Protein AF-A0A7C6SPS3-F1 (afdb_monomer)

Secondary structure (DSSP, 8-state):
-HHHHHHHHHHHHHHHHHHHHHHHHHHHHHHHHHHHHHHHHHT-HHHHHHHHHHSPPPGGG----HHHHHHHHHHHHHHHHHHH---HHHHHHHHHHHHHHHHHHHHHHHHHHHHHHHHTT--HHHHHHHHHHHHHH-HHHHHHHHHHHHHH-TT-HHHHHHHHHTS---S--

Structure (mmCIF, N/CA/C/O backbone):
data_AF-A0A7C6SPS3-F1
#
_entry.id   AF-A0A7C6SPS3-F1
#
loop_
_atom_site.group_PDB
_atom_site.id
_atom_site.type_symbol
_atom_site.label_atom_id
_atom_site.label_alt_id
_atom_site.label_comp_id
_atom_site.label_asym_id
_atom_site.label_entity_id
_atom_site.label_seq_id
_atom_site.pdbx_PDB_ins_code
_atom_site.Cartn_x
_atom_site.Cartn_y
_atom_site.Cartn_z
_atom_site.occupancy
_atom_site.B_iso_or_equiv
_atom_site.auth_seq_id
_atom_site.auth_comp_id
_atom_site.auth_asym_id
_atom_site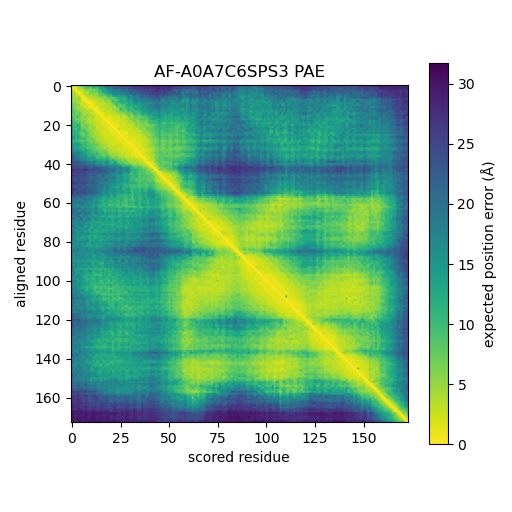.auth_atom_id
_atom_site.pdbx_PDB_model_num
ATOM 1 N N . ASP A 1 1 ? 8.403 6.782 -32.336 1.00 51.84 1 ASP A N 1
ATOM 2 C CA . ASP A 1 1 ? 7.210 5.909 -32.223 1.00 51.84 1 ASP A CA 1
ATOM 3 C C . ASP A 1 1 ? 7.193 4.849 -31.125 1.00 51.84 1 ASP A C 1
ATOM 5 O O . ASP A 1 1 ? 6.103 4.513 -30.674 1.00 51.84 1 ASP A O 1
ATOM 9 N N . LEU A 1 2 ? 8.327 4.343 -30.614 1.00 55.81 2 LEU A N 1
ATOM 10 C CA . LEU A 1 2 ? 8.297 3.377 -29.495 1.00 55.81 2 LEU A CA 1
ATOM 11 C C . LEU A 1 2 ? 7.783 3.967 -28.166 1.00 55.81 2 LEU A C 1
ATOM 13 O O . LEU A 1 2 ? 7.137 3.268 -27.390 1.00 55.81 2 LEU A O 1
ATOM 17 N N . TRP A 1 3 ? 8.054 5.249 -27.910 1.00 53.62 3 TRP A N 1
ATOM 18 C CA . TRP A 1 3 ? 7.732 5.900 -26.635 1.00 53.62 3 TRP A CA 1
ATOM 19 C C . TRP A 1 3 ? 6.219 6.038 -26.412 1.00 53.62 3 TRP A C 1
ATOM 21 O O . TRP A 1 3 ? 5.712 5.636 -25.371 1.00 53.62 3 TRP A O 1
ATOM 31 N N . LEU A 1 4 ? 5.471 6.490 -27.423 1.00 58.44 4 LEU A N 1
ATOM 32 C CA . LEU A 1 4 ? 4.004 6.575 -27.374 1.00 58.44 4 LEU A CA 1
ATOM 33 C C . LEU A 1 4 ? 3.343 5.196 -27.213 1.00 58.44 4 LEU A C 1
ATOM 35 O O . LEU A 1 4 ? 2.388 5.062 -26.449 1.00 58.44 4 LEU A O 1
ATOM 39 N N . ARG A 1 5 ? 3.888 4.156 -27.860 1.00 58.19 5 ARG A N 1
ATOM 40 C CA . ARG A 1 5 ? 3.370 2.780 -27.766 1.00 58.19 5 ARG A CA 1
ATOM 41 C C . ARG A 1 5 ? 3.578 2.131 -26.397 1.00 58.19 5 ARG A C 1
ATOM 43 O O . ARG A 1 5 ? 2.790 1.268 -26.039 1.00 58.19 5 ARG A O 1
ATOM 50 N N . GLY A 1 6 ? 4.602 2.520 -25.638 1.00 58.00 6 GLY A N 1
ATOM 51 C CA . GLY A 1 6 ? 4.838 1.996 -24.286 1.00 58.00 6 GLY A CA 1
ATOM 52 C C . GLY A 1 6 ? 4.205 2.845 -23.183 1.00 58.00 6 GLY A C 1
ATOM 53 O O . GLY A 1 6 ? 3.662 2.314 -22.215 1.00 58.00 6 GLY A O 1
ATOM 54 N N . VAL A 1 7 ? 4.230 4.169 -23.337 1.00 64.25 7 VAL A N 1
ATOM 55 C CA . VAL A 1 7 ? 3.795 5.111 -22.298 1.00 64.25 7 VAL A CA 1
ATOM 56 C C . VAL A 1 7 ? 2.280 5.168 -22.175 1.00 64.25 7 VAL A C 1
ATOM 58 O O . VAL A 1 7 ? 1.773 5.132 -21.057 1.00 64.25 7 VAL A O 1
ATOM 61 N N . VAL A 1 8 ? 1.548 5.174 -23.293 1.00 66.81 8 VAL A N 1
ATOM 62 C CA . VAL A 1 8 ? 0.080 5.251 -23.265 1.00 66.81 8 VAL A CA 1
ATOM 63 C C . VAL A 1 8 ? -0.541 4.018 -22.586 1.00 66.81 8 VAL A C 1
ATOM 65 O O . VAL A 1 8 ? -1.305 4.208 -21.639 1.00 66.81 8 VAL A O 1
ATOM 68 N N . PRO A 1 9 ? -0.178 2.764 -22.930 1.00 66.88 9 PRO A N 1
ATOM 69 C CA . PRO A 1 9 ? -0.714 1.594 -22.229 1.00 66.88 9 PRO A CA 1
ATOM 70 C C . PRO A 1 9 ? -0.304 1.534 -20.756 1.00 66.88 9 PRO A C 1
ATOM 72 O O . PRO A 1 9 ? -1.094 1.114 -19.914 1.00 66.88 9 PRO A O 1
ATOM 75 N N . THR A 1 10 ? 0.912 1.980 -20.422 1.00 61.03 10 THR A N 1
ATOM 76 C CA . THR A 1 10 ? 1.398 1.987 -19.033 1.00 61.03 10 THR A CA 1
ATOM 77 C C . THR A 1 10 ? 0.645 3.010 -18.182 1.00 61.03 10 THR A C 1
ATOM 79 O O . THR A 1 10 ? 0.264 2.702 -17.053 1.00 61.03 10 THR A O 1
ATOM 82 N N . LEU A 1 11 ? 0.370 4.198 -18.728 1.00 62.06 11 LEU A N 1
ATOM 83 C CA . LEU A 1 11 ? -0.437 5.232 -18.076 1.00 62.06 11 LEU A CA 1
ATOM 84 C C . LEU A 1 11 ? -1.890 4.793 -17.911 1.00 62.06 11 LEU A C 1
ATOM 86 O O . LEU A 1 11 ? -2.433 4.920 -16.817 1.00 62.06 11 LEU A O 1
ATOM 90 N N . ILE A 1 12 ? -2.501 4.230 -18.959 1.00 68.00 12 ILE A N 1
ATOM 91 C CA . ILE A 1 12 ? -3.875 3.714 -18.901 1.00 68.00 12 ILE A CA 1
ATOM 92 C C . ILE A 1 12 ? -3.974 2.591 -17.868 1.00 68.00 12 ILE A C 1
ATOM 94 O O . ILE A 1 12 ? -4.898 2.593 -17.058 1.00 68.00 12 ILE A O 1
ATOM 98 N N . SER A 1 13 ? -3.012 1.667 -17.841 1.00 67.75 13 SER A N 1
ATOM 99 C CA . SER A 1 13 ? -2.959 0.588 -16.850 1.00 67.75 13 SER A CA 1
ATOM 100 C C . SER A 1 13 ? -2.814 1.136 -15.426 1.00 67.75 13 SER A C 1
ATOM 102 O O . SER A 1 13 ? -3.603 0.791 -14.549 1.00 67.75 13 SER A O 1
ATOM 104 N N . SER A 1 14 ? -1.885 2.071 -15.202 1.00 60.53 14 SER A N 1
ATOM 105 C CA . SER A 1 14 ? -1.686 2.712 -13.896 1.00 60.53 14 SER A CA 1
ATOM 106 C C . SER A 1 14 ? -2.933 3.472 -13.423 1.00 60.53 14 SER A C 1
ATOM 108 O O . SER A 1 14 ? -3.370 3.301 -12.283 1.00 60.53 14 SER A O 1
ATOM 110 N N . MET A 1 15 ? -3.568 4.251 -14.306 1.00 65.56 15 MET A N 1
ATOM 111 C CA . MET A 1 15 ? -4.823 4.937 -13.994 1.00 65.56 15 MET A CA 1
ATOM 112 C C . MET A 1 15 ? -5.959 3.957 -13.718 1.00 65.56 15 MET A C 1
ATOM 114 O O . MET A 1 15 ? -6.692 4.162 -12.757 1.00 65.56 15 MET A O 1
ATOM 118 N N . SER A 1 16 ? -6.081 2.882 -14.499 1.00 61.47 16 SER A N 1
ATOM 119 C CA . SER A 1 16 ? -7.128 1.868 -14.320 1.00 61.47 16 SER A CA 1
ATOM 120 C C . SER A 1 16 ? -6.997 1.159 -12.976 1.00 61.47 16 SER A C 1
ATOM 122 O O . SER A 1 16 ? -7.996 0.967 -12.291 1.00 61.47 16 SER A O 1
ATOM 124 N N . ILE A 1 17 ? -5.770 0.828 -12.560 1.00 67.31 17 ILE A N 1
ATOM 125 C CA . ILE A 1 17 ? -5.498 0.231 -11.246 1.00 67.31 17 ILE A CA 1
ATOM 126 C C . ILE A 1 17 ? -5.901 1.205 -10.133 1.00 67.31 17 ILE A C 1
ATOM 128 O O . ILE A 1 17 ? -6.633 0.826 -9.222 1.00 67.31 17 ILE A O 1
ATOM 132 N N . ASN A 1 18 ? -5.500 2.475 -10.231 1.00 65.38 18 ASN A N 1
ATOM 133 C CA . ASN A 1 18 ? -5.843 3.489 -9.232 1.00 65.38 18 ASN A CA 1
ATOM 134 C C . ASN A 1 18 ? -7.356 3.751 -9.156 1.00 65.38 18 ASN A C 1
ATOM 136 O O . ASN A 1 18 ? -7.907 3.845 -8.060 1.00 65.38 18 ASN A O 1
ATOM 140 N N . LEU A 1 19 ? -8.039 3.817 -10.301 1.00 69.94 19 LEU A N 1
ATOM 141 C CA . LEU A 1 19 ? -9.493 3.965 -10.395 1.00 69.94 19 LEU A CA 1
ATOM 142 C C . LEU A 1 19 ? -10.230 2.749 -9.839 1.00 69.94 19 LEU A C 1
ATOM 144 O O . LEU A 1 19 ? -11.225 2.919 -9.144 1.00 69.94 19 LEU A O 1
ATOM 148 N N . ASN A 1 20 ? -9.747 1.534 -10.099 1.00 68.06 20 ASN A N 1
ATOM 149 C CA . ASN A 1 20 ? -10.363 0.315 -9.586 1.00 68.06 20 ASN A CA 1
ATOM 150 C C . ASN A 1 20 ? -10.215 0.220 -8.061 1.00 68.06 20 ASN A C 1
ATOM 152 O O . ASN A 1 20 ? -11.184 -0.045 -7.350 1.00 68.06 20 ASN A O 1
ATOM 156 N N . VAL A 1 21 ? -9.028 0.542 -7.542 1.00 67.44 21 VAL A N 1
ATOM 157 C CA . VAL A 1 21 ? -8.763 0.611 -6.100 1.00 67.44 21 VAL A CA 1
ATOM 158 C C . VAL A 1 21 ? -9.622 1.691 -5.435 1.00 67.44 21 VAL A C 1
ATOM 160 O O . VAL A 1 21 ? -10.266 1.420 -4.422 1.00 67.44 21 VAL A O 1
ATOM 163 N N . ALA A 1 22 ? -9.690 2.894 -6.015 1.00 67.75 22 ALA A N 1
ATOM 164 C CA . ALA A 1 22 ? -10.522 3.980 -5.501 1.00 67.75 22 ALA A CA 1
ATOM 165 C C . ALA A 1 22 ? -12.018 3.635 -5.566 1.00 67.75 22 ALA A C 1
ATOM 167 O O . ALA A 1 22 ? -12.734 3.819 -4.585 1.00 67.75 22 ALA A O 1
ATOM 168 N N . GLY A 1 23 ? -12.482 3.078 -6.686 1.00 67.00 23 GLY A N 1
ATOM 169 C CA . GLY A 1 23 ? -13.862 2.642 -6.888 1.00 67.00 23 GLY A CA 1
ATOM 170 C C . GLY A 1 23 ? -14.270 1.557 -5.897 1.00 67.00 23 GLY A C 1
ATOM 171 O O . GLY A 1 23 ? -15.314 1.670 -5.259 1.00 67.00 23 GLY A O 1
ATOM 172 N N . THR A 1 24 ? -13.409 0.562 -5.677 1.00 71.44 24 THR A N 1
ATOM 173 C CA . THR A 1 24 ? -13.631 -0.493 -4.680 1.00 71.44 24 THR A CA 1
ATOM 174 C C . THR A 1 24 ? -13.664 0.086 -3.266 1.00 71.44 24 THR A C 1
ATOM 176 O O . THR A 1 24 ? -14.550 -0.247 -2.481 1.00 71.44 24 THR A O 1
ATOM 179 N N . ALA A 1 25 ? -12.755 1.007 -2.933 1.00 68.94 25 ALA A N 1
ATOM 180 C CA . ALA A 1 25 ? -12.743 1.667 -1.628 1.00 68.94 25 ALA A CA 1
ATOM 181 C C . ALA A 1 25 ? -14.019 2.492 -1.378 1.00 68.94 25 ALA A C 1
ATOM 183 O O . ALA A 1 25 ? -14.583 2.446 -0.283 1.00 68.94 25 ALA A O 1
ATOM 184 N N . VAL A 1 26 ? -14.503 3.212 -2.395 1.00 69.12 26 VAL A N 1
ATOM 185 C CA . VAL A 1 26 ? -15.758 3.976 -2.341 1.00 69.12 26 VAL A CA 1
ATOM 186 C C . VAL A 1 26 ? -16.958 3.038 -2.208 1.00 69.12 26 VAL A C 1
ATOM 188 O O . VAL A 1 26 ? -17.805 3.260 -1.340 1.00 69.12 26 VAL A O 1
ATOM 191 N N . ALA A 1 27 ? -17.013 1.964 -2.999 1.00 66.94 27 ALA A N 1
ATOM 192 C CA . ALA A 1 27 ? -18.071 0.961 -2.923 1.00 66.94 27 ALA A CA 1
ATOM 193 C C . ALA A 1 27 ? -18.149 0.337 -1.522 1.00 66.94 27 ALA A C 1
ATOM 195 O O . ALA A 1 27 ? -19.222 0.302 -0.924 1.00 66.94 27 ALA A O 1
ATOM 196 N N . LEU A 1 28 ? -17.007 -0.052 -0.946 1.00 68.38 28 LEU A N 1
ATOM 197 C CA . LEU A 1 28 ? -16.929 -0.582 0.417 1.00 68.38 28 LEU A CA 1
ATOM 198 C C . LEU A 1 28 ? -17.350 0.448 1.475 1.00 68.38 28 LEU A C 1
ATOM 200 O O . LEU A 1 28 ? -18.036 0.103 2.438 1.00 68.38 28 LEU A O 1
ATOM 204 N N . TYR A 1 29 ? -16.983 1.722 1.302 1.00 68.62 29 TYR A N 1
ATOM 205 C CA . TYR A 1 29 ? -17.388 2.792 2.216 1.00 68.62 29 TYR A CA 1
ATOM 206 C C . TYR A 1 29 ? -18.910 2.994 2.230 1.00 68.62 29 TYR A C 1
ATOM 208 O O . TYR A 1 29 ? -19.522 3.051 3.303 1.00 68.62 29 TYR A O 1
ATOM 216 N N . TYR A 1 30 ? -19.537 3.073 1.053 1.00 71.81 30 TYR A N 1
ATOM 217 C CA . TYR A 1 30 ? -20.987 3.235 0.948 1.00 71.81 30 TYR A CA 1
ATOM 218 C C . TYR A 1 30 ? -21.747 1.974 1.363 1.00 71.81 30 TYR A C 1
ATOM 220 O O . TYR A 1 30 ? -22.751 2.101 2.065 1.00 71.81 30 TYR A O 1
ATOM 228 N N . ALA A 1 31 ? -21.243 0.781 1.031 1.00 65.06 31 ALA A N 1
ATOM 229 C CA . ALA A 1 31 ? -21.804 -0.489 1.488 1.00 65.06 31 ALA A CA 1
ATOM 230 C C . ALA A 1 31 ? -21.842 -0.557 3.021 1.00 65.06 31 ALA A C 1
ATOM 232 O O . ALA A 1 31 ? -22.885 -0.845 3.603 1.00 65.06 31 ALA A O 1
ATOM 233 N N . ARG A 1 32 ? -20.748 -0.169 3.692 1.00 68.00 32 ARG A N 1
ATOM 234 C CA . ARG A 1 32 ? -20.685 -0.111 5.159 1.00 68.00 32 ARG A CA 1
ATOM 235 C C . ARG A 1 32 ? -21.689 0.877 5.746 1.00 68.00 32 ARG A C 1
ATOM 237 O O . ARG A 1 32 ? -22.370 0.564 6.719 1.00 68.00 32 ARG A O 1
ATOM 244 N N . ARG A 1 33 ? -21.797 2.072 5.161 1.00 71.94 33 ARG A N 1
ATOM 245 C CA . ARG A 1 33 ? -22.735 3.100 5.635 1.00 71.94 33 ARG A CA 1
ATOM 246 C C . ARG A 1 33 ? -24.190 2.679 5.439 1.00 71.94 33 ARG A C 1
ATOM 248 O O . ARG A 1 33 ? -25.033 3.016 6.267 1.00 71.94 33 ARG A O 1
ATOM 255 N N . HIS A 1 34 ? -24.483 1.965 4.356 1.00 71.81 34 HIS A N 1
ATOM 256 C CA . HIS A 1 34 ? -25.806 1.412 4.098 1.00 71.81 34 HIS A CA 1
ATOM 257 C C . HIS A 1 34 ? -26.137 0.285 5.084 1.00 71.81 34 HIS A C 1
ATOM 259 O O . HIS A 1 34 ? -27.161 0.368 5.754 1.00 71.81 34 HIS A O 1
ATOM 265 N N . ALA A 1 35 ? -25.235 -0.686 5.262 1.00 66.50 35 ALA A N 1
ATOM 266 C CA . ALA A 1 35 ? -25.409 -1.796 6.201 1.00 66.50 35 ALA A CA 1
ATOM 267 C C . ALA A 1 35 ? -25.641 -1.310 7.642 1.00 66.50 35 ALA A C 1
ATOM 269 O O . ALA A 1 35 ? -26.575 -1.757 8.301 1.00 66.50 35 ALA A O 1
ATOM 270 N N . GLN A 1 36 ? -24.869 -0.316 8.100 1.00 68.81 36 GLN A N 1
ATOM 271 C CA . GLN A 1 36 ? -25.071 0.297 9.418 1.00 68.81 36 GLN A CA 1
ATOM 272 C C . GLN A 1 36 ? -26.456 0.939 9.545 1.00 68.81 36 GLN A C 1
ATOM 274 O O . GLN A 1 36 ? -27.134 0.737 10.542 1.00 68.81 36 GLN A O 1
ATOM 279 N N . ARG A 1 37 ? -26.915 1.681 8.528 1.00 69.94 37 ARG A N 1
ATOM 280 C CA . ARG A 1 37 ? -28.254 2.294 8.545 1.00 69.94 37 ARG A CA 1
ATOM 281 C C . ARG A 1 37 ? -29.379 1.260 8.595 1.00 69.94 37 ARG A C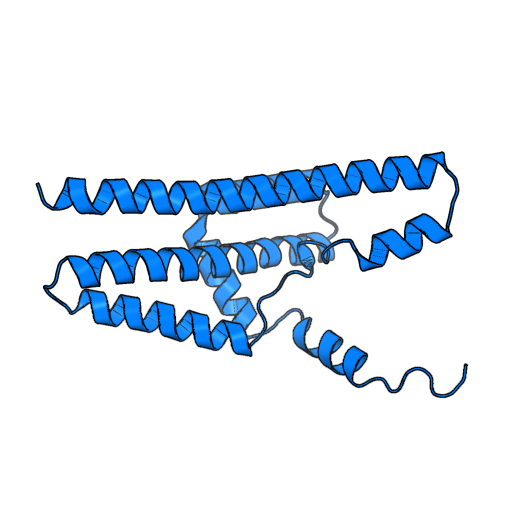 1
ATOM 283 O O . ARG A 1 37 ? -30.385 1.528 9.240 1.00 69.94 37 ARG A O 1
ATOM 290 N N . VAL A 1 38 ? -29.224 0.123 7.916 1.00 68.50 38 VAL A N 1
ATOM 291 C CA . VAL A 1 38 ? -30.219 -0.961 7.918 1.00 68.50 38 VAL A CA 1
ATOM 292 C C . VAL A 1 38 ? -30.260 -1.657 9.281 1.00 68.50 38 VAL A C 1
ATOM 294 O O . VAL A 1 38 ? -31.343 -1.800 9.838 1.00 68.50 38 VAL A O 1
ATOM 297 N N . SER A 1 39 ? -29.102 -1.991 9.860 1.00 64.75 39 SER A N 1
ATOM 298 C CA . SER A 1 39 ? -29.004 -2.581 11.207 1.00 64.75 39 SER A CA 1
ATOM 299 C C . SER A 1 39 ? -29.599 -1.655 12.285 1.00 64.75 39 SER A C 1
ATOM 301 O O . SER A 1 39 ? -30.461 -2.089 13.045 1.00 64.75 39 SER A O 1
ATOM 303 N N . PHE A 1 40 ? -29.275 -0.353 12.269 1.00 64.88 40 PHE A N 1
ATOM 304 C CA . PHE A 1 40 ? -29.877 0.628 13.188 1.00 64.88 40 PHE A CA 1
ATOM 305 C C . PHE A 1 40 ? -31.394 0.783 13.018 1.00 64.88 40 PHE A C 1
ATOM 307 O O . PHE A 1 40 ? -32.088 1.071 13.987 1.00 64.88 40 PHE A O 1
ATOM 314 N N . LYS A 1 41 ? -31.921 0.640 11.795 1.00 70.88 41 LYS A N 1
ATO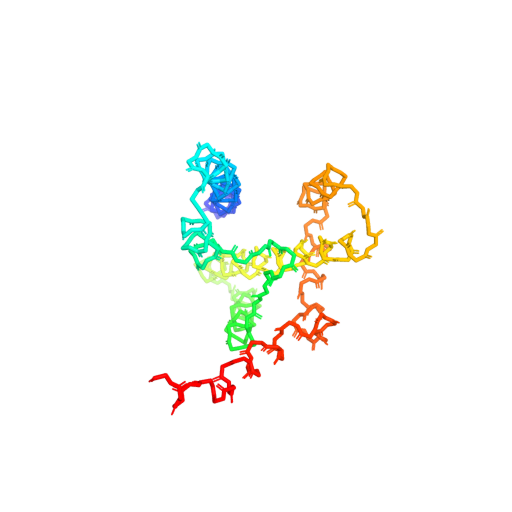M 315 C CA . LYS A 1 41 ? -33.361 0.771 11.532 1.00 70.88 41 LYS A CA 1
ATOM 316 C C . LYS A 1 41 ? -34.144 -0.458 11.998 1.00 70.88 41 LYS A C 1
ATOM 318 O O . LYS A 1 41 ? -35.277 -0.303 12.442 1.00 70.88 41 LYS A O 1
ATOM 323 N N . ASN A 1 42 ? -33.551 -1.643 11.884 1.00 67.12 42 ASN A N 1
ATOM 324 C CA . ASN A 1 42 ? -34.202 -2.896 12.251 1.00 67.12 42 ASN A CA 1
ATOM 325 C C . ASN A 1 42 ? -34.020 -3.268 13.731 1.00 67.12 42 ASN A C 1
ATOM 327 O O . ASN A 1 42 ? -34.729 -4.146 14.199 1.00 67.12 42 ASN A O 1
ATOM 331 N N . ASN A 1 43 ? -33.129 -2.594 14.474 1.00 64.50 43 ASN A N 1
ATOM 332 C CA . ASN A 1 43 ? -32.832 -2.893 15.886 1.00 64.50 43 ASN A CA 1
ATOM 333 C C . ASN A 1 43 ? -32.439 -4.372 16.122 1.00 64.50 43 ASN A C 1
ATOM 335 O O . ASN A 1 43 ? -32.633 -4.919 17.203 1.00 64.50 43 ASN A O 1
ATOM 339 N N . ASP A 1 44 ? -31.895 -5.010 15.082 1.00 64.69 44 ASP A N 1
ATOM 340 C CA . ASP A 1 44 ? -31.548 -6.427 15.058 1.00 64.69 44 ASP A CA 1
ATOM 341 C C . ASP A 1 44 ? -30.054 -6.597 15.358 1.00 64.69 44 ASP A C 1
ATOM 343 O O . ASP A 1 44 ? -29.196 -6.474 14.474 1.00 64.69 44 ASP A O 1
ATOM 347 N N . ASP A 1 45 ? -29.729 -6.934 16.606 1.00 63.47 45 ASP A N 1
ATOM 348 C CA . ASP A 1 45 ? -28.352 -7.214 17.035 1.00 63.47 45 ASP A CA 1
ATOM 349 C C . ASP A 1 45 ? -27.727 -8.393 16.260 1.00 63.47 45 ASP A C 1
ATOM 351 O O . ASP A 1 45 ? -26.528 -8.394 15.971 1.00 63.47 45 ASP A O 1
ATOM 355 N N . GLN A 1 46 ? -28.544 -9.354 15.807 1.00 59.50 46 GLN A N 1
ATOM 356 C CA . GLN A 1 46 ? -28.097 -10.483 14.977 1.00 59.50 46 GLN A CA 1
ATOM 357 C C . GLN A 1 46 ? -27.580 -10.065 13.595 1.00 59.50 46 GLN A C 1
ATOM 359 O O . GLN A 1 46 ? -26.569 -10.595 13.130 1.00 59.50 46 GLN A O 1
ATOM 364 N N . LEU A 1 47 ? -28.236 -9.105 12.932 1.00 60.69 47 LEU A N 1
ATOM 365 C CA . LEU A 1 47 ? -27.770 -8.604 11.636 1.00 60.69 47 LEU A CA 1
ATOM 366 C C . LEU A 1 47 ? -26.436 -7.876 11.802 1.00 60.69 47 LEU A C 1
ATOM 368 O O . LEU A 1 47 ? -25.531 -8.042 10.987 1.00 60.69 47 LEU A O 1
ATOM 372 N N . THR A 1 48 ? -26.284 -7.123 12.890 1.00 60.62 48 THR A N 1
ATOM 373 C CA . THR A 1 48 ? -25.052 -6.402 13.222 1.00 60.62 48 THR A CA 1
ATOM 374 C C . THR A 1 48 ? -23.852 -7.347 13.338 1.00 60.62 48 THR A C 1
ATOM 376 O O . THR A 1 48 ? -22.814 -7.073 12.733 1.00 60.62 48 THR A O 1
ATOM 379 N N . HIS A 1 49 ? -24.016 -8.491 14.012 1.00 60.38 49 HIS A N 1
ATOM 380 C CA . HIS A 1 49 ? -22.979 -9.524 14.112 1.00 60.38 49 HIS A CA 1
ATOM 381 C C . HIS A 1 49 ? -22.667 -10.198 12.764 1.00 60.38 49 HIS A C 1
ATOM 383 O O . HIS A 1 49 ? -21.499 -10.312 12.394 1.00 60.38 49 HIS A O 1
ATOM 389 N N . LEU A 1 50 ? -23.680 -10.562 11.968 1.00 60.97 50 LEU A N 1
ATOM 390 C CA . LEU A 1 50 ? -23.470 -11.154 10.636 1.00 60.97 50 LEU A CA 1
ATOM 391 C C . LEU A 1 50 ? -22.706 -10.215 9.688 1.00 60.97 50 LEU A C 1
ATOM 393 O O . LEU A 1 50 ? -21.840 -10.654 8.926 1.00 60.97 50 LEU A O 1
ATOM 397 N N . PHE A 1 51 ? -22.987 -8.911 9.753 1.00 60.16 51 P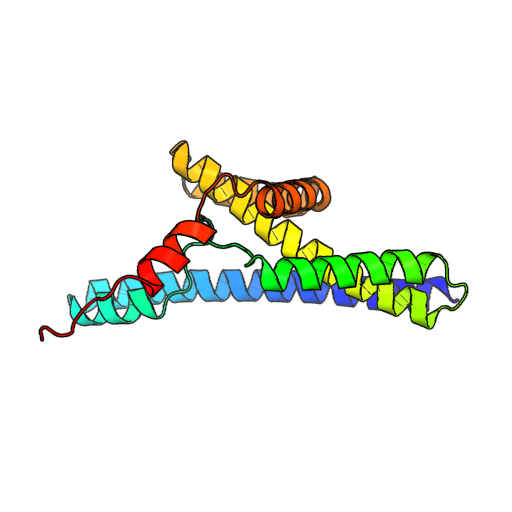HE A N 1
ATOM 398 C CA . PHE A 1 51 ? -22.273 -7.915 8.957 1.00 60.16 51 PHE A CA 1
ATOM 399 C C . PHE A 1 51 ? -20.850 -7.664 9.457 1.00 60.16 51 PHE A C 1
ATOM 401 O O . PHE A 1 51 ? -19.977 -7.379 8.639 1.00 60.16 51 PHE A O 1
ATOM 408 N N . GLU A 1 52 ? -20.580 -7.784 10.758 1.00 58.28 52 GLU A N 1
ATOM 409 C CA . GLU A 1 52 ? -19.244 -7.573 11.323 1.00 58.28 52 GLU A CA 1
ATOM 410 C C . GLU A 1 52 ? -18.208 -8.544 10.736 1.00 58.28 52 GLU A C 1
ATOM 412 O O . GLU A 1 52 ? -17.071 -8.151 10.482 1.00 58.28 52 GLU A O 1
ATOM 417 N N . HIS A 1 53 ? -18.623 -9.778 10.441 1.00 57.31 53 HIS A N 1
ATOM 418 C CA . HIS A 1 53 ? -17.759 -10.822 9.880 1.00 57.31 53 HIS A CA 1
ATOM 419 C C . HIS A 1 53 ? -17.644 -10.745 8.347 1.00 57.31 53 HIS A C 1
ATOM 421 O O . HIS A 1 53 ? -16.642 -11.174 7.779 1.00 57.31 53 HIS A O 1
ATOM 427 N N . MET A 1 54 ? -18.655 -10.188 7.664 1.00 54.94 54 MET A N 1
ATOM 428 C CA . MET A 1 54 ? -18.631 -9.969 6.207 1.00 54.94 54 MET A CA 1
ATOM 429 C C . MET A 1 54 ? -17.923 -8.674 5.797 1.00 54.94 54 MET A C 1
ATOM 431 O O . MET A 1 54 ? -17.521 -8.522 4.641 1.00 54.94 54 MET A O 1
ATOM 435 N N . LEU A 1 55 ? -17.790 -7.711 6.711 1.00 59.22 55 LEU A N 1
ATOM 436 C CA . LEU A 1 55 ? -17.120 -6.451 6.428 1.00 59.22 55 LEU A CA 1
ATOM 437 C C . LEU A 1 55 ? -15.600 -6.673 6.395 1.00 59.22 55 LEU A C 1
ATOM 439 O O . LEU A 1 55 ? -15.030 -7.154 7.375 1.00 59.22 55 LEU A O 1
ATOM 443 N N . PRO A 1 56 ? -14.903 -6.277 5.313 1.00 60.38 56 PRO A N 1
ATOM 444 C CA . PRO A 1 56 ? -13.450 -6.331 5.302 1.00 60.38 56 PRO A CA 1
ATOM 445 C C . PRO A 1 56 ? -12.884 -5.498 6.466 1.00 60.38 56 PRO A C 1
ATOM 447 O O . PRO A 1 56 ? -13.475 -4.467 6.829 1.00 60.38 56 PRO A O 1
ATOM 450 N N . PRO A 1 57 ? -11.741 -5.913 7.051 1.00 65.44 57 PRO A N 1
ATOM 451 C CA . PRO A 1 57 ? -11.160 -5.251 8.211 1.00 65.44 57 PRO A CA 1
ATOM 452 C C . PRO A 1 57 ? -10.985 -3.757 7.941 1.00 65.44 57 PRO A C 1
ATOM 454 O O . PRO A 1 57 ? -10.734 -3.330 6.808 1.00 65.44 57 PRO A O 1
ATOM 457 N N . ALA A 1 58 ? -11.133 -2.935 8.986 1.00 69.50 58 ALA A N 1
ATOM 458 C CA . ALA A 1 58 ? -11.017 -1.489 8.836 1.00 69.50 58 ALA A CA 1
ATOM 459 C C . ALA A 1 58 ? -9.695 -1.147 8.133 1.00 69.50 58 ALA A C 1
ATOM 461 O O . ALA A 1 58 ? -8.675 -1.755 8.430 1.00 69.50 58 ALA A O 1
ATOM 462 N N . PHE A 1 59 ? -9.672 -0.146 7.247 1.00 69.75 59 PHE A N 1
ATOM 463 C CA . PHE A 1 59 ? -8.476 0.160 6.445 1.00 69.75 59 PHE A CA 1
ATOM 464 C C . PHE A 1 59 ? -7.197 0.354 7.288 1.00 69.75 59 PHE A C 1
ATOM 466 O O . PHE A 1 59 ? -6.103 0.050 6.832 1.00 69.75 59 PHE A O 1
ATOM 473 N N . SER A 1 60 ? -7.314 0.788 8.550 1.00 70.38 60 SER A N 1
ATOM 474 C CA . SER A 1 60 ? -6.197 0.867 9.511 1.00 70.38 60 SER A CA 1
ATOM 475 C C . SER A 1 60 ? -5.556 -0.482 9.874 1.00 70.38 60 SER A C 1
ATOM 477 O O . SER A 1 60 ? -4.406 -0.509 10.289 1.00 70.38 60 SER A O 1
ATOM 479 N N . GLN A 1 61 ? -6.303 -1.576 9.759 1.00 72.38 61 GLN A N 1
ATOM 480 C CA . GLN A 1 61 ? -5.885 -2.955 10.025 1.00 72.38 61 GLN A CA 1
ATOM 481 C C . GLN A 1 61 ? -5.490 -3.698 8.744 1.00 72.38 61 GLN A C 1
ATOM 483 O O . GLN A 1 61 ? -5.076 -4.847 8.818 1.00 72.38 61 GLN A O 1
ATOM 488 N N . TRP A 1 62 ? -5.614 -3.069 7.572 1.00 77.94 62 TRP A N 1
ATOM 489 C CA . TRP A 1 62 ? -5.207 -3.685 6.316 1.00 77.94 62 TRP A CA 1
ATOM 490 C C . TRP A 1 62 ? -3.682 -3.825 6.252 1.00 77.94 62 TRP A C 1
ATOM 492 O O . TRP A 1 62 ? -2.949 -2.871 6.511 1.00 77.94 62 TRP A O 1
ATOM 502 N N . TYR A 1 63 ? -3.195 -5.012 5.906 1.00 77.62 63 TYR A N 1
ATOM 503 C CA . TYR A 1 63 ? -1.773 -5.276 5.713 1.00 77.62 63 TYR A CA 1
ATOM 504 C C . TYR A 1 63 ? -1.578 -6.412 4.709 1.00 77.62 63 TYR A C 1
ATOM 506 O O . TYR A 1 63 ? -2.463 -7.242 4.505 1.00 77.62 63 TYR A O 1
ATOM 514 N N . VAL A 1 64 ? -0.381 -6.492 4.127 1.00 78.19 64 VAL A N 1
ATOM 515 C CA . VAL A 1 64 ? 0.001 -7.607 3.255 1.00 78.19 64 VAL A CA 1
ATOM 516 C C . VAL A 1 64 ? 0.678 -8.708 4.087 1.00 78.19 64 VAL A C 1
ATOM 518 O O . VAL A 1 64 ? 1.647 -8.432 4.811 1.00 78.19 64 VAL A O 1
ATOM 521 N N . PRO A 1 65 ? 0.206 -9.969 4.035 1.00 77.12 65 PRO A N 1
ATOM 522 C CA . PRO A 1 65 ? 0.868 -11.085 4.710 1.00 77.12 65 PRO A CA 1
ATOM 523 C C . PRO A 1 65 ? 2.292 -11.316 4.184 1.00 77.12 65 PRO A C 1
ATOM 525 O O . PRO A 1 65 ? 2.581 -11.078 3.012 1.00 77.12 65 PRO A O 1
ATOM 528 N N . LYS A 1 66 ? 3.198 -11.832 5.027 1.00 74.06 66 LYS A N 1
ATOM 529 C CA . LYS A 1 66 ? 4.618 -12.016 4.655 1.00 74.06 66 LYS A CA 1
ATOM 530 C C . LYS A 1 66 ? 4.818 -12.907 3.420 1.00 74.06 66 LYS A C 1
ATOM 532 O O . LYS A 1 66 ? 5.657 -12.576 2.589 1.00 74.06 66 LYS A O 1
ATOM 537 N N . LYS A 1 67 ? 4.005 -13.963 3.273 1.00 74.00 67 LYS A N 1
ATOM 538 C CA . LYS A 1 67 ? 4.026 -14.886 2.119 1.00 74.00 67 LYS A CA 1
ATOM 539 C C . LYS A 1 67 ? 3.720 -14.182 0.789 1.00 74.00 67 LYS A C 1
ATOM 541 O O . LYS A 1 67 ? 4.361 -14.453 -0.217 1.00 74.00 67 LYS A O 1
ATOM 546 N N . TYR A 1 68 ? 2.769 -13.249 0.786 1.00 77.56 68 TYR A N 1
ATOM 547 C CA . TYR A 1 68 ? 2.455 -12.457 -0.408 1.00 77.56 68 TYR A CA 1
ATOM 548 C C . TYR A 1 68 ? 3.469 -11.331 -0.619 1.00 77.56 68 TYR A C 1
ATOM 550 O O . TYR A 1 68 ? 3.810 -11.011 -1.752 1.00 77.56 68 TYR A O 1
ATOM 558 N N . GLY A 1 69 ? 4.027 -10.790 0.468 1.00 76.38 69 GLY A N 1
ATOM 559 C CA . GLY A 1 69 ? 5.130 -9.836 0.405 1.00 76.38 69 GLY A CA 1
ATOM 560 C C . GLY A 1 69 ? 6.353 -10.378 -0.332 1.00 76.38 69 GLY A C 1
ATOM 561 O O . GLY A 1 69 ? 6.907 -9.671 -1.164 1.00 76.38 69 GLY A O 1
ATOM 562 N N . SER A 1 70 ? 6.763 -11.628 -0.085 1.00 76.75 70 SER A N 1
ATOM 563 C CA . SER A 1 70 ? 7.888 -12.228 -0.820 1.00 76.75 70 SER A CA 1
ATOM 564 C C . SER A 1 70 ? 7.597 -12.369 -2.313 1.00 76.75 70 SER A C 1
ATOM 566 O O . SER A 1 70 ? 8.489 -12.126 -3.119 1.00 76.75 70 SER A O 1
ATOM 568 N N . LEU A 1 71 ? 6.351 -12.676 -2.696 1.00 80.31 71 LEU A N 1
ATOM 569 C CA . LEU A 1 71 ? 5.937 -12.670 -4.102 1.00 80.31 71 LEU A CA 1
ATOM 570 C C . LEU A 1 71 ? 6.083 -11.272 -4.721 1.00 80.31 71 LEU A C 1
ATOM 572 O O . LEU A 1 71 ? 6.627 -11.135 -5.810 1.00 80.31 71 LEU A O 1
ATOM 576 N N . LEU A 1 72 ? 5.656 -10.224 -4.012 1.00 81.56 72 LEU A N 1
ATOM 577 C CA . LEU A 1 72 ? 5.793 -8.842 -4.485 1.00 81.56 72 LEU A CA 1
ATOM 578 C C . LEU A 1 72 ? 7.264 -8.453 -4.677 1.00 81.56 72 LEU A C 1
ATOM 580 O O . LEU A 1 72 ? 7.601 -7.822 -5.675 1.00 81.56 72 LEU A O 1
ATOM 584 N N . TRP A 1 73 ? 8.161 -8.880 -3.787 1.00 81.12 73 TRP A N 1
ATOM 585 C CA . TRP A 1 73 ? 9.601 -8.675 -3.973 1.00 81.12 73 TRP A CA 1
ATOM 586 C C . TRP A 1 73 ? 10.143 -9.356 -5.234 1.00 81.12 73 TRP A C 1
ATOM 588 O O . TRP A 1 73 ? 10.990 -8.773 -5.908 1.00 81.12 73 TRP A O 1
ATOM 598 N N . VAL A 1 74 ? 9.622 -10.533 -5.604 1.00 83.75 74 VAL A N 1
ATOM 599 C CA . VAL A 1 74 ? 9.962 -11.189 -6.880 1.00 83.75 74 VAL A CA 1
ATOM 600 C C . VAL A 1 74 ? 9.502 -10.341 -8.069 1.00 83.75 74 VAL A C 1
ATOM 602 O O . VAL A 1 74 ? 10.274 -10.159 -9.007 1.00 83.75 74 VAL A O 1
ATOM 605 N N . LEU A 1 75 ? 8.302 -9.749 -8.016 1.00 80.44 75 LEU A N 1
ATOM 606 C CA . LEU A 1 75 ? 7.824 -8.825 -9.057 1.00 80.44 75 LEU A CA 1
ATOM 607 C C . LEU A 1 75 ? 8.723 -7.581 -9.174 1.00 80.44 75 LEU A C 1
ATOM 609 O O . LEU A 1 75 ? 9.087 -7.181 -10.281 1.00 80.44 75 LEU A O 1
ATOM 613 N N . GLY A 1 76 ? 9.124 -6.991 -8.044 1.00 77.44 76 GLY A N 1
ATOM 614 C CA . GLY A 1 76 ? 10.065 -5.865 -8.018 1.00 77.44 76 GLY A CA 1
ATOM 615 C C . GLY A 1 76 ? 11.453 -6.235 -8.558 1.00 77.44 76 GLY A C 1
ATOM 616 O O . GLY A 1 76 ? 12.071 -5.452 -9.282 1.00 77.44 76 GLY A O 1
ATOM 617 N N . GLY A 1 77 ? 11.922 -7.452 -8.270 1.00 80.88 77 GLY A N 1
ATOM 618 C CA . GLY A 1 77 ? 13.166 -7.999 -8.813 1.00 80.88 77 GLY A CA 1
ATOM 619 C C . GLY A 1 77 ? 13.099 -8.238 -10.323 1.00 80.88 77 GLY A C 1
ATOM 620 O O . GLY A 1 77 ? 14.031 -7.881 -11.044 1.00 80.88 77 GLY A O 1
ATOM 621 N N . PHE A 1 78 ? 11.977 -8.760 -10.825 1.00 82.38 78 PHE A N 1
ATOM 622 C CA . PHE A 1 78 ? 11.755 -8.947 -12.260 1.00 82.38 78 PHE A CA 1
ATOM 623 C C . PHE A 1 78 ? 11.717 -7.611 -13.010 1.00 82.38 78 PHE A C 1
ATOM 625 O O . PHE A 1 78 ? 12.284 -7.503 -14.095 1.00 82.38 78 PHE A O 1
ATOM 632 N N . TYR A 1 79 ? 11.141 -6.563 -12.413 1.00 79.94 79 TYR A N 1
ATOM 633 C CA . TYR A 1 79 ? 11.244 -5.207 -12.954 1.00 79.94 79 TYR A CA 1
ATOM 634 C C . TYR A 1 79 ? 12.704 -4.742 -13.073 1.00 79.94 79 TYR A C 1
ATOM 636 O O . TYR A 1 79 ? 13.102 -4.261 -14.136 1.00 79.94 79 TYR A O 1
ATOM 644 N N . LEU A 1 80 ? 13.527 -4.929 -12.036 1.00 80.00 80 LEU A N 1
ATOM 645 C CA . LEU A 1 80 ? 14.952 -4.582 -12.102 1.00 80.00 80 LEU A CA 1
ATOM 646 C C . LEU A 1 80 ? 15.662 -5.338 -13.231 1.00 80.00 80 LEU A C 1
ATOM 648 O O . LEU A 1 80 ? 16.346 -4.715 -14.039 1.00 80.00 80 LEU A O 1
ATOM 652 N N . LEU A 1 81 ? 15.441 -6.651 -13.330 1.00 79.81 81 LEU A N 1
ATOM 653 C CA . LEU A 1 81 ? 16.002 -7.497 -14.389 1.00 79.81 81 LEU A CA 1
ATOM 654 C C . LEU A 1 81 ? 15.549 -7.052 -15.782 1.00 79.81 81 LEU A C 1
ATOM 656 O O . LEU A 1 81 ? 16.354 -6.973 -16.709 1.00 79.81 81 LEU A O 1
ATOM 660 N N . SER A 1 82 ? 14.274 -6.697 -15.925 1.00 79.44 82 SER A N 1
ATOM 661 C CA . SER A 1 82 ? 13.714 -6.216 -17.187 1.00 79.44 82 SER 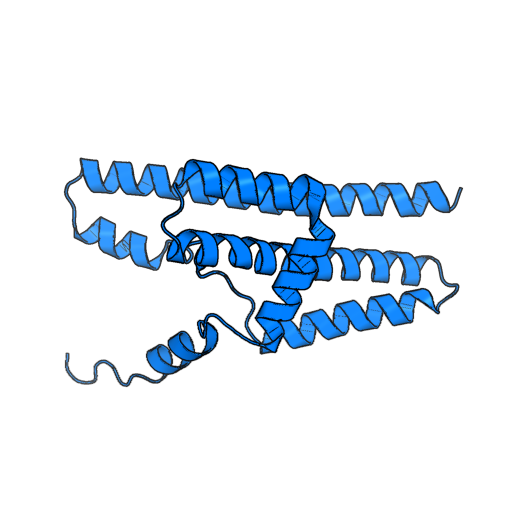A CA 1
ATOM 662 C C . SER A 1 82 ? 14.359 -4.911 -17.656 1.00 79.44 82 SER A C 1
ATOM 664 O O . SER A 1 82 ? 14.477 -4.686 -18.857 1.00 79.44 82 SER A O 1
ATOM 666 N N . ARG A 1 83 ? 14.847 -4.082 -16.721 1.00 74.50 83 ARG A N 1
ATOM 667 C CA . ARG A 1 83 ? 15.534 -2.819 -17.015 1.00 74.50 83 ARG A CA 1
ATOM 668 C C . ARG A 1 83 ? 16.926 -3.021 -17.609 1.00 74.50 83 ARG A C 1
ATOM 670 O O . ARG A 1 83 ? 17.418 -2.129 -18.292 1.00 74.50 83 ARG A O 1
ATOM 677 N N . LEU A 1 84 ? 17.557 -4.167 -17.343 1.00 78.75 84 LEU A N 1
ATOM 678 C CA . LEU A 1 84 ? 18.831 -4.546 -17.961 1.00 78.75 84 LEU A CA 1
ATOM 679 C C . LEU A 1 84 ? 18.628 -5.129 -19.370 1.00 78.75 84 LEU A C 1
ATOM 681 O O . LEU A 1 84 ? 19.578 -5.217 -20.147 1.00 78.75 84 LEU A O 1
ATOM 685 N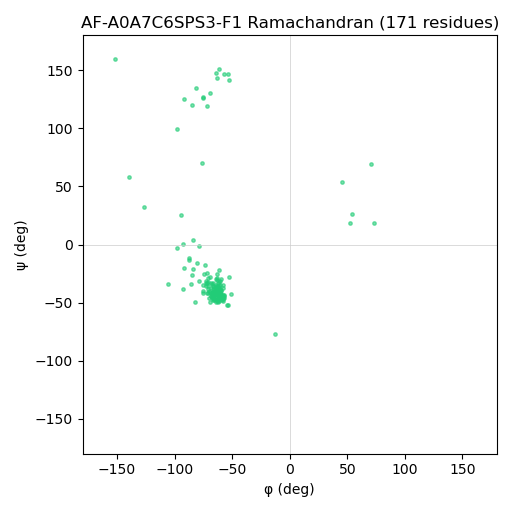 N . SER A 1 85 ? 17.399 -5.517 -19.719 1.00 71.81 85 SER A N 1
ATOM 686 C CA . SER A 1 85 ? 17.072 -6.049 -21.036 1.00 71.81 85 SER A CA 1
ATOM 687 C C . SER A 1 85 ? 16.870 -4.926 -22.055 1.00 71.81 85 SER A C 1
ATOM 689 O O . SER A 1 85 ? 16.141 -3.968 -21.814 1.00 71.81 85 SER A O 1
ATOM 691 N N . ARG A 1 86 ? 17.462 -5.073 -23.247 1.00 72.31 86 ARG A N 1
ATOM 692 C CA . ARG A 1 86 ? 17.194 -4.190 -24.401 1.00 72.31 86 ARG A CA 1
ATOM 693 C C . ARG A 1 86 ? 15.882 -4.529 -25.122 1.00 72.31 86 ARG A C 1
ATOM 695 O O . ARG A 1 86 ? 15.547 -3.882 -26.110 1.00 72.31 86 ARG A O 1
ATOM 702 N N . ASN A 1 87 ? 15.157 -5.556 -24.672 1.00 76.88 87 ASN A N 1
ATOM 703 C CA . ASN A 1 87 ? 13.938 -6.013 -25.325 1.00 76.88 87 ASN A CA 1
ATOM 704 C C . ASN A 1 87 ? 12.718 -5.184 -24.854 1.00 76.88 87 ASN A C 1
ATOM 706 O O . ASN A 1 87 ? 12.400 -5.194 -23.660 1.00 76.88 87 ASN A O 1
ATOM 710 N N . PRO A 1 88 ? 12.007 -4.491 -25.765 1.00 72.88 88 PRO A N 1
ATOM 711 C CA . PRO A 1 88 ? 10.921 -3.575 -25.408 1.00 72.88 88 PRO A CA 1
ATOM 712 C C . PRO A 1 88 ? 9.724 -4.267 -24.739 1.00 72.88 88 PRO A C 1
ATOM 714 O O . PRO A 1 88 ? 9.061 -3.659 -23.900 1.00 72.88 88 PRO A O 1
ATOM 717 N N . THR A 1 89 ? 9.462 -5.540 -25.049 1.00 76.94 89 THR A N 1
ATOM 718 C CA . THR A 1 89 ? 8.356 -6.302 -24.444 1.00 76.94 89 THR A CA 1
ATOM 719 C C . THR A 1 89 ? 8.640 -6.633 -22.980 1.00 76.94 89 THR A C 1
ATOM 721 O O . THR A 1 89 ? 7.765 -6.493 -22.127 1.00 76.94 89 THR A O 1
ATOM 724 N N . LEU A 1 90 ? 9.882 -7.021 -22.674 1.00 77.19 90 LEU A N 1
ATOM 725 C CA . LEU A 1 90 ? 10.327 -7.283 -21.304 1.00 77.19 90 LEU A CA 1
ATOM 726 C C . LEU A 1 90 ? 10.299 -6.006 -20.466 1.00 77.19 90 LEU A C 1
ATOM 728 O O . LEU A 1 90 ? 9.808 -6.034 -19.341 1.00 77.19 90 LEU A O 1
ATOM 732 N N . PHE A 1 91 ? 10.744 -4.884 -21.034 1.00 72.94 91 PHE A N 1
ATOM 733 C CA . PHE A 1 91 ? 10.690 -3.579 -20.378 1.00 72.94 91 PHE A CA 1
ATOM 734 C C . PHE A 1 91 ? 9.253 -3.163 -20.016 1.00 72.94 91 PHE A C 1
ATOM 736 O O . PHE A 1 91 ? 8.996 -2.717 -18.896 1.00 72.94 91 PHE A O 1
ATOM 743 N N . LEU A 1 92 ? 8.296 -3.361 -20.932 1.00 74.25 92 LEU A N 1
ATOM 744 C CA . LEU A 1 92 ? 6.882 -3.065 -20.683 1.00 74.25 92 LEU A CA 1
ATOM 745 C C . LEU A 1 92 ? 6.286 -3.979 -19.601 1.00 74.25 92 LEU A C 1
ATOM 747 O O . LEU A 1 92 ? 5.637 -3.495 -18.672 1.00 74.25 92 LEU A O 1
ATOM 751 N N . ALA A 1 93 ? 6.534 -5.290 -19.692 1.00 74.56 93 ALA A N 1
ATOM 752 C CA . ALA A 1 93 ? 6.048 -6.266 -18.718 1.00 74.56 93 ALA A CA 1
ATOM 753 C C . ALA A 1 93 ? 6.591 -5.980 -17.309 1.00 74.56 93 ALA A C 1
ATOM 755 O O . ALA A 1 93 ? 5.836 -5.986 -16.335 1.00 74.56 93 ALA A O 1
ATOM 756 N N . GLY A 1 94 ? 7.880 -5.647 -17.201 1.00 76.31 94 GLY A N 1
ATOM 757 C CA . GLY A 1 94 ? 8.487 -5.233 -15.942 1.00 76.31 94 GLY A CA 1
ATOM 758 C C . GLY A 1 94 ? 7.878 -3.948 -15.384 1.00 76.31 94 GLY A C 1
ATOM 759 O O . GLY A 1 94 ? 7.612 -3.873 -14.186 1.00 76.31 94 GLY A O 1
ATOM 760 N N . GLY A 1 95 ? 7.595 -2.955 -16.234 1.00 73.31 95 GLY A N 1
ATOM 761 C CA . GLY A 1 95 ? 6.908 -1.726 -15.824 1.00 73.31 95 GLY A CA 1
ATOM 762 C C . GLY A 1 95 ? 5.511 -1.986 -15.246 1.00 73.31 95 GLY A C 1
ATOM 763 O O . GLY A 1 95 ? 5.141 -1.406 -14.225 1.00 73.31 95 GLY A O 1
ATOM 764 N N . MET A 1 96 ? 4.751 -2.914 -15.834 1.00 76.06 96 MET A N 1
ATOM 765 C CA . MET A 1 96 ? 3.446 -3.322 -15.300 1.00 76.06 96 MET A CA 1
ATOM 766 C C . MET A 1 96 ? 3.570 -4.046 -13.952 1.00 76.06 96 MET A C 1
ATOM 768 O O . MET A 1 96 ? 2.814 -3.750 -13.027 1.00 76.06 96 MET A O 1
ATOM 772 N N . MET A 1 97 ? 4.549 -4.944 -13.803 1.00 78.88 97 MET A N 1
ATOM 773 C CA . MET A 1 97 ? 4.814 -5.623 -12.527 1.00 78.88 97 MET A CA 1
ATOM 774 C C . MET A 1 97 ? 5.232 -4.641 -11.428 1.00 78.88 97 MET A C 1
ATOM 776 O O . MET A 1 97 ? 4.778 -4.762 -10.288 1.00 78.88 97 MET A O 1
ATOM 780 N N . TYR A 1 98 ? 6.034 -3.630 -11.773 1.00 78.62 98 TYR A N 1
ATOM 781 C CA . TYR A 1 98 ? 6.385 -2.548 -10.857 1.00 78.62 98 TYR A CA 1
ATOM 782 C C . TYR A 1 98 ? 5.164 -1.733 -10.430 1.00 78.62 98 TYR A C 1
ATOM 784 O O . TYR A 1 98 ? 5.042 -1.411 -9.253 1.00 78.62 98 TYR A O 1
ATOM 792 N N . ASN A 1 99 ? 4.230 -1.443 -11.339 1.00 76.56 99 ASN A N 1
ATOM 793 C CA . ASN A 1 99 ? 3.004 -0.726 -10.983 1.00 76.56 99 ASN A CA 1
ATOM 794 C C . ASN A 1 99 ? 2.166 -1.499 -9.956 1.00 76.56 99 ASN A C 1
ATOM 796 O O . ASN A 1 99 ? 1.647 -0.893 -9.021 1.00 76.56 99 ASN A O 1
ATOM 800 N N . VAL A 1 100 ? 2.075 -2.827 -10.084 1.00 77.75 100 VAL A N 1
ATOM 801 C CA . VAL A 1 100 ? 1.391 -3.678 -9.095 1.00 77.75 100 VAL A CA 1
ATOM 802 C C . VAL A 1 100 ? 2.132 -3.660 -7.758 1.00 77.75 100 VAL A C 1
ATOM 804 O O . VAL A 1 100 ? 1.515 -3.424 -6.721 1.00 77.75 100 VAL A O 1
ATOM 807 N N . PHE A 1 101 ? 3.456 -3.845 -7.774 1.00 80.69 101 PHE A N 1
ATOM 808 C CA . PHE A 1 101 ? 4.299 -3.738 -6.580 1.00 80.69 101 PHE A CA 1
ATOM 809 C C . PHE A 1 101 ? 4.093 -2.395 -5.865 1.00 80.69 101 PHE A C 1
ATOM 811 O O . PHE A 1 101 ? 3.787 -2.357 -4.672 1.00 80.69 101 PHE A O 1
ATOM 818 N N . ALA A 1 102 ? 4.201 -1.294 -6.607 1.00 76.88 102 ALA A N 1
ATOM 819 C CA . ALA A 1 102 ? 4.077 0.054 -6.084 1.00 76.88 102 ALA A CA 1
ATOM 820 C C . ALA A 1 102 ? 2.676 0.308 -5.524 1.00 76.88 102 ALA A C 1
ATOM 822 O O . ALA A 1 102 ? 2.562 0.747 -4.385 1.00 76.88 102 ALA A O 1
ATOM 823 N N . ALA A 1 103 ? 1.613 -0.030 -6.258 1.00 75.62 103 ALA A N 1
ATOM 824 C CA . ALA A 1 103 ? 0.237 0.166 -5.802 1.00 75.62 103 ALA A CA 1
ATOM 825 C C . ALA A 1 103 ? -0.043 -0.563 -4.478 1.00 75.62 103 ALA A C 1
ATOM 827 O O . ALA A 1 103 ? -0.624 0.015 -3.557 1.00 75.62 103 ALA A O 1
ATOM 828 N N . VAL A 1 104 ? 0.421 -1.808 -4.347 1.00 80.81 104 VAL A N 1
ATOM 829 C CA . VAL A 1 104 ? 0.212 -2.605 -3.133 1.00 80.81 104 VAL A CA 1
ATOM 830 C C . VAL A 1 104 ? 0.972 -2.017 -1.938 1.00 80.81 104 VAL A C 1
ATOM 832 O O . VAL A 1 104 ? 0.394 -1.861 -0.860 1.00 80.81 104 VAL A O 1
ATOM 835 N N . TYR A 1 105 ? 2.234 -1.620 -2.117 1.00 80.50 105 TYR A N 1
ATOM 836 C CA . TYR A 1 105 ? 3.008 -0.998 -1.039 1.00 80.50 105 TYR A CA 1
ATOM 837 C C . TYR A 1 105 ? 2.530 0.418 -0.697 1.00 80.50 105 TYR A C 1
ATOM 839 O O . TYR A 1 105 ? 2.554 0.804 0.470 1.00 80.50 105 TYR A O 1
ATOM 847 N N . VAL A 1 106 ? 2.024 1.180 -1.668 1.00 80.62 106 VAL A N 1
ATOM 848 C CA . VAL A 1 106 ? 1.360 2.469 -1.423 1.00 80.62 106 VAL A CA 1
ATOM 849 C C . VAL A 1 106 ? 0.129 2.268 -0.549 1.00 80.62 106 VAL A C 1
ATOM 851 O O . VAL A 1 106 ? -0.009 2.948 0.465 1.00 80.62 106 VAL A O 1
ATOM 854 N N . LEU A 1 107 ? -0.733 1.300 -0.872 1.00 80.00 107 LEU A N 1
ATOM 855 C CA . LEU A 1 107 ? -1.903 0.979 -0.048 1.00 80.00 107 LEU A CA 1
ATOM 856 C C . LEU A 1 107 ? -1.507 0.571 1.369 1.00 80.00 107 LEU A C 1
ATOM 858 O O . LEU A 1 107 ? -2.137 0.996 2.340 1.00 80.00 107 LEU A O 1
ATOM 862 N N . GLN A 1 108 ? -0.422 -0.188 1.500 1.00 81.12 108 GLN A N 1
ATOM 863 C CA . GLN A 1 108 ? 0.091 -0.602 2.797 1.00 81.12 108 GLN A CA 1
ATOM 864 C C . GLN A 1 108 ? 0.611 0.582 3.618 1.00 81.12 108 GLN A C 1
ATOM 866 O O . GLN A 1 108 ? 0.313 0.680 4.807 1.00 81.12 108 GLN A O 1
ATOM 871 N N . GLY A 1 109 ? 1.324 1.525 3.002 1.00 78.62 109 GLY A N 1
ATOM 872 C CA . GLY A 1 109 ? 1.776 2.740 3.680 1.00 78.62 109 GLY A CA 1
ATOM 873 C C . GLY A 1 109 ? 0.678 3.773 3.930 1.00 78.62 109 GLY A C 1
ATOM 874 O O . GLY A 1 109 ? 0.761 4.535 4.890 1.00 78.62 109 GLY A O 1
ATOM 875 N N . LEU A 1 110 ? -0.395 3.784 3.138 1.00 80.19 110 LEU A N 1
ATOM 876 C CA . LEU A 1 110 ? -1.587 4.587 3.427 1.00 80.19 110 LEU A CA 1
ATOM 877 C C . LEU A 1 110 ? -2.372 4.003 4.598 1.00 80.19 110 LEU A C 1
ATOM 879 O O . LEU A 1 110 ? -2.784 4.745 5.495 1.00 80.19 110 LEU A O 1
ATOM 883 N N . SER A 1 111 ? -2.515 2.673 4.639 1.00 81.38 111 SER A N 1
ATOM 884 C CA . SER A 1 111 ? -3.011 1.994 5.829 1.00 81.38 111 SER A CA 1
ATOM 885 C C . SER A 1 111 ? -2.142 2.391 7.014 1.00 81.38 111 SER A C 1
ATOM 887 O O . SER A 1 111 ? -2.695 2.892 7.998 1.00 81.38 111 SER A O 1
ATOM 889 N N . LEU A 1 112 ? -0.807 2.255 6.870 1.00 78.75 112 LEU A N 1
ATOM 890 C CA . LEU A 1 112 ? 0.310 2.915 7.580 1.00 78.75 112 LEU A CA 1
ATOM 891 C C . LEU A 1 112 ? -0.078 4.129 8.443 1.00 78.75 112 LEU A C 1
ATOM 893 O O . LEU A 1 112 ? -0.201 4.133 9.677 1.00 78.75 112 LEU A O 1
ATOM 897 N N . VAL A 1 113 ? -0.291 5.198 7.701 1.00 80.81 113 VAL A N 1
ATOM 898 C CA . VAL A 1 113 ? -0.593 6.521 8.218 1.00 80.81 113 VAL A CA 1
ATOM 899 C C . VAL A 1 113 ? -1.953 6.537 8.908 1.00 80.81 113 VAL A C 1
ATOM 901 O O . VAL A 1 113 ? -2.062 7.070 10.012 1.00 80.81 113 VAL A O 1
ATOM 904 N N . ASN A 1 114 ? -2.962 5.868 8.347 1.00 81.25 114 ASN A N 1
ATOM 905 C CA . ASN A 1 114 ? -4.301 5.833 8.930 1.00 81.25 114 ASN A CA 1
ATOM 906 C C . ASN A 1 114 ? -4.334 5.200 10.335 1.00 81.25 114 ASN A C 1
ATOM 908 O O . ASN A 1 114 ? -5.020 5.714 11.219 1.00 81.25 114 ASN A O 1
ATOM 912 N N . SER A 1 115 ? -3.585 4.118 10.594 1.00 77.69 115 SER A N 1
ATOM 913 C CA . SER A 1 115 ? -3.544 3.533 11.951 1.00 77.69 115 SER A CA 1
ATOM 914 C C . SER A 1 115 ? -2.784 4.404 12.943 1.00 77.69 115 SER A C 1
ATOM 916 O O . SER A 1 115 ? -3.194 4.486 14.097 1.00 77.69 115 SER A O 1
ATOM 918 N N . PHE A 1 116 ? -1.710 5.081 12.526 1.00 79.25 116 PHE A N 1
ATOM 919 C CA . PHE A 1 116 ? -1.001 6.003 13.419 1.00 79.25 116 PHE A CA 1
ATOM 920 C C . PHE A 1 116 ? -1.843 7.232 13.750 1.00 79.25 116 PHE A C 1
ATOM 922 O O . PHE A 1 116 ? -1.925 7.636 14.907 1.00 79.25 116 PHE A O 1
ATOM 929 N N . GLN A 1 117 ? -2.538 7.787 12.760 1.00 80.19 117 GLN A N 1
ATOM 930 C CA . GLN A 1 117 ? -3.514 8.846 12.986 1.00 80.19 117 GLN A CA 1
ATOM 931 C C . GLN A 1 117 ? -4.684 8.365 13.851 1.00 80.19 117 GLN A C 1
ATOM 933 O O . GLN A 1 117 ? -5.230 9.150 14.626 1.00 80.19 117 GLN A O 1
ATOM 938 N N . LYS A 1 118 ? -5.040 7.073 13.770 1.00 77.88 118 LYS A N 1
ATOM 939 C CA . LYS A 1 118 ? -6.011 6.449 14.673 1.00 77.88 118 LYS A CA 1
ATOM 940 C C . LYS A 1 118 ? -5.541 6.352 16.107 1.00 77.88 118 LYS A C 1
ATOM 942 O O . LYS A 1 118 ? -6.275 6.785 16.989 1.00 77.88 118 LYS A O 1
ATOM 947 N N . ALA A 1 119 ? -4.323 5.879 16.318 1.00 75.88 119 ALA A N 1
ATOM 948 C CA . ALA A 1 119 ? -3.709 5.819 17.637 1.00 75.88 119 ALA A CA 1
ATOM 949 C C . ALA A 1 119 ? -3.547 7.214 18.271 1.00 75.88 119 ALA A C 1
ATOM 951 O O . ALA A 1 119 ? -3.685 7.355 19.477 1.00 75.88 119 ALA A O 1
ATOM 952 N N . ARG A 1 120 ? -3.314 8.256 17.460 1.00 79.62 120 ARG A N 1
ATOM 953 C CA . ARG A 1 120 ? -3.193 9.654 17.916 1.00 79.62 120 ARG A CA 1
ATOM 954 C C . ARG A 1 120 ? -4.528 10.395 18.084 1.00 79.62 120 ARG A C 1
ATOM 956 O O . ARG A 1 120 ? -4.515 11.590 18.347 1.00 79.62 120 ARG A O 1
ATOM 963 N N . GLY A 1 121 ? -5.671 9.736 17.887 1.00 75.75 121 GLY A N 1
ATOM 964 C CA . GLY A 1 121 ? -6.986 10.365 18.072 1.00 75.75 121 GLY A CA 1
ATOM 965 C C . GLY A 1 121 ? -7.390 11.371 16.983 1.00 75.75 121 GLY A C 1
ATOM 966 O O . GLY A 1 121 ? -8.299 12.167 17.194 1.00 75.75 121 GLY A O 1
ATOM 967 N N . ALA A 1 122 ? 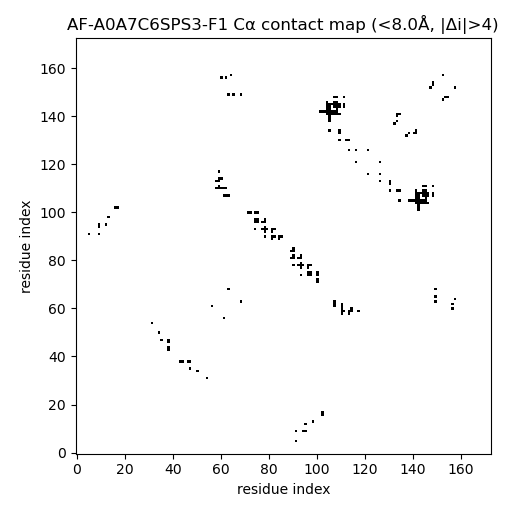-6.763 11.345 15.800 1.00 76.75 122 ALA A N 1
ATOM 968 C CA . ALA A 1 122 ? -7.091 12.285 14.726 1.00 76.75 122 ALA A CA 1
ATOM 969 C C . ALA A 1 122 ? -8.542 12.118 14.242 1.00 76.75 122 ALA A C 1
ATOM 971 O O . ALA A 1 122 ? -9.036 10.991 14.134 1.00 76.75 122 ALA A O 1
ATOM 972 N N . GLN A 1 123 ? -9.201 13.226 13.896 1.00 77.31 123 GLN A N 1
ATOM 973 C CA . GLN A 1 123 ? -10.587 13.226 13.428 1.00 77.31 123 GLN A CA 1
ATOM 974 C C . GLN A 1 123 ? -10.759 12.466 12.092 1.00 77.31 123 GLN A C 1
ATOM 976 O O . GLN A 1 123 ? -9.882 12.520 11.230 1.00 77.31 123 GLN A O 1
ATOM 981 N N . PRO A 1 124 ? -11.905 11.802 11.844 1.00 72.81 124 PRO A N 1
ATOM 982 C CA . PRO A 1 124 ? -12.112 11.002 10.630 1.00 72.81 124 PRO A CA 1
ATOM 983 C C . PRO A 1 124 ? -11.942 11.783 9.317 1.00 72.81 124 PRO A C 1
ATOM 985 O O . PRO A 1 124 ? -11.434 11.244 8.336 1.00 72.81 124 PRO A O 1
ATOM 988 N N . ARG A 1 125 ? -12.331 13.066 9.302 1.00 75.75 125 ARG A N 1
ATOM 989 C CA . ARG A 1 125 ? -12.208 13.943 8.125 1.00 75.75 125 ARG A CA 1
ATOM 990 C C . ARG A 1 125 ? -10.752 14.262 7.794 1.00 75.75 125 ARG A C 1
ATOM 992 O O . ARG A 1 125 ? -10.360 14.176 6.634 1.00 75.75 125 ARG A O 1
ATOM 999 N N . THR A 1 126 ? -9.943 14.583 8.804 1.00 76.31 126 THR A N 1
ATOM 1000 C CA . THR A 1 126 ? -8.527 14.919 8.601 1.00 76.31 126 THR A CA 1
ATOM 1001 C C . THR A 1 126 ? -7.729 13.699 8.161 1.00 76.31 126 THR A C 1
ATOM 1003 O O . THR A 1 126 ? -6.842 13.842 7.323 1.00 76.31 126 THR A O 1
ATOM 1006 N N . ARG A 1 127 ? -8.099 12.496 8.626 1.00 76.31 127 ARG A N 1
ATOM 1007 C CA . ARG A 1 127 ? -7.540 11.225 8.135 1.00 76.31 127 ARG A CA 1
ATOM 1008 C C . ARG A 1 127 ? -7.833 10.976 6.664 1.00 76.31 127 ARG A C 1
ATOM 1010 O O . ARG A 1 127 ? -6.921 10.679 5.905 1.00 76.31 127 ARG A O 1
ATOM 1017 N N . GLY A 1 128 ? -9.092 11.129 6.251 1.00 74.38 128 GLY A N 1
ATOM 1018 C CA . GLY A 1 128 ? -9.469 10.981 4.844 1.00 74.38 128 GLY A CA 1
ATOM 1019 C C . GLY A 1 128 ? -8.692 11.948 3.949 1.00 74.38 128 GLY A C 1
ATOM 1020 O O . GLY A 1 128 ? -8.102 11.531 2.958 1.00 74.38 128 GLY A O 1
ATOM 1021 N N . LEU A 1 129 ? -8.609 13.219 4.356 1.00 80.12 129 LEU A N 1
ATOM 1022 C CA . LEU A 1 129 ? -7.881 14.245 3.612 1.00 80.12 129 LEU A CA 1
ATOM 1023 C C . LEU A 1 129 ? -6.380 13.944 3.512 1.00 80.12 129 LEU A C 1
ATOM 1025 O O . LEU A 1 129 ? -5.800 14.072 2.439 1.00 80.12 129 LEU A O 1
ATOM 1029 N N . THR A 1 130 ? -5.748 13.513 4.606 1.00 78.06 130 THR A N 1
ATOM 1030 C CA . THR A 1 130 ? -4.317 13.170 4.589 1.00 78.06 130 THR A CA 1
ATOM 1031 C C . THR A 1 130 ? -4.030 11.930 3.760 1.00 78.06 130 THR A C 1
ATOM 1033 O O . THR A 1 130 ? -3.035 11.934 3.052 1.00 78.06 130 THR A O 1
ATOM 1036 N N . ILE A 1 131 ? -4.887 10.907 3.777 1.00 79.19 131 ILE A N 1
ATOM 1037 C CA . ILE A 1 131 ? -4.740 9.729 2.904 1.00 79.19 131 ILE A CA 1
ATOM 1038 C C . ILE A 1 131 ? -4.817 10.145 1.429 1.00 79.19 131 ILE A C 1
ATOM 1040 O O . ILE A 1 131 ? -3.974 9.729 0.637 1.00 79.19 131 ILE A O 1
ATOM 1044 N N . VAL A 1 132 ? -5.777 11.001 1.064 1.00 77.81 132 VAL A N 1
ATOM 1045 C CA . VAL A 1 132 ? -5.931 11.500 -0.314 1.00 77.81 132 VAL A CA 1
ATOM 1046 C C . VAL A 1 132 ? -4.735 12.357 -0.735 1.00 77.81 132 VAL A C 1
ATOM 1048 O O . VAL A 1 132 ? -4.173 12.134 -1.805 1.00 77.81 132 VAL A O 1
ATOM 1051 N N . LEU A 1 133 ? -4.293 13.289 0.115 1.00 77.06 133 LEU A N 1
ATOM 1052 C CA . LEU A 1 133 ? -3.111 14.119 -0.146 1.00 77.06 133 LEU A CA 1
ATOM 1053 C C . LEU A 1 133 ? -1.842 13.276 -0.286 1.00 77.06 133 LEU A C 1
ATOM 1055 O O . LEU A 1 133 ? -1.055 13.495 -1.205 1.00 77.06 133 LEU A O 1
ATOM 1059 N N . LEU A 1 134 ? -1.650 12.292 0.598 1.00 77.00 134 LEU A N 1
ATOM 1060 C CA . LEU A 1 134 ? -0.485 11.415 0.554 1.00 77.00 134 LEU A CA 1
ATOM 1061 C C . LEU A 1 134 ? -0.496 10.554 -0.712 1.00 77.00 134 LEU A C 1
ATOM 1063 O O . LEU A 1 134 ? 0.554 10.340 -1.303 1.00 77.00 134 LEU A O 1
ATOM 1067 N N . PHE A 1 135 ? -1.671 10.112 -1.163 1.00 75.69 135 PHE A N 1
ATOM 1068 C CA . PHE A 1 135 ? -1.814 9.378 -2.416 1.00 75.69 135 PHE A CA 1
ATOM 1069 C C . PHE A 1 135 ? -1.528 10.252 -3.648 1.00 75.69 135 PHE A C 1
ATOM 1071 O O . PHE A 1 135 ? -0.806 9.815 -4.539 1.00 75.69 135 PHE A O 1
ATOM 1078 N N . MET A 1 136 ? -2.042 11.486 -3.699 1.00 72.62 136 MET A N 1
ATOM 1079 C CA . MET A 1 136 ? -1.873 12.364 -4.867 1.00 72.62 136 MET A CA 1
ATOM 1080 C C . MET A 1 136 ? -0.471 12.971 -4.983 1.00 72.62 136 MET A C 1
ATOM 1082 O O . MET A 1 136 ? 0.049 13.089 -6.087 1.00 72.62 136 MET A O 1
ATOM 1086 N N . ILE A 1 137 ? 0.129 13.380 -3.863 1.00 74.12 137 ILE A N 1
ATOM 1087 C CA . ILE A 1 137 ? 1.355 14.196 -3.859 1.00 74.12 137 ILE A CA 1
ATOM 1088 C C . ILE A 1 137 ? 2.575 13.363 -3.454 1.00 74.12 137 ILE A C 1
ATOM 1090 O O . ILE A 1 137 ? 3.678 13.579 -3.949 1.00 74.12 137 ILE A O 1
ATOM 1094 N N . ALA A 1 138 ? 2.386 12.392 -2.560 1.00 75.12 138 ALA A N 1
ATOM 1095 C CA . ALA A 1 138 ? 3.473 11.693 -1.881 1.00 75.12 138 ALA A CA 1
ATOM 1096 C C . ALA A 1 138 ? 3.380 10.163 -2.021 1.00 75.12 138 ALA A C 1
ATOM 1098 O O . ALA A 1 138 ? 3.820 9.428 -1.135 1.00 75.12 138 ALA A O 1
ATOM 1099 N N . SER A 1 139 ? 2.852 9.671 -3.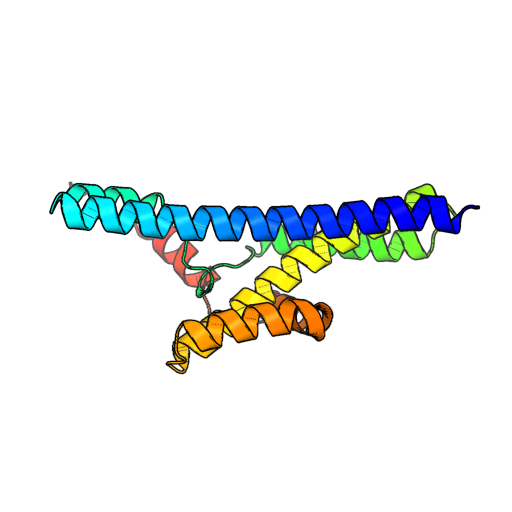148 1.00 72.50 139 SER A N 1
ATOM 1100 C CA . SER A 1 139 ? 2.741 8.232 -3.434 1.00 72.50 139 SER A CA 1
ATOM 1101 C C . SER A 1 139 ? 4.071 7.470 -3.249 1.00 72.50 139 SER A C 1
ATOM 1103 O O . SER A 1 139 ? 4.075 6.442 -2.571 1.00 72.50 139 SER A O 1
ATOM 1105 N N . PRO A 1 140 ? 5.244 7.985 -3.685 1.00 72.88 140 PRO A N 1
ATOM 1106 C CA . PRO A 1 140 ? 6.523 7.311 -3.436 1.00 72.88 140 PRO A CA 1
ATOM 1107 C C . PRO A 1 140 ? 6.858 7.173 -1.942 1.00 72.88 140 PRO A C 1
ATOM 1109 O O . PRO A 1 140 ? 7.386 6.148 -1.510 1.00 72.88 140 PRO A O 1
ATOM 1112 N N . PHE A 1 141 ? 6.513 8.179 -1.130 1.00 73.69 141 PHE A N 1
ATOM 1113 C CA . PHE A 1 141 ? 6.704 8.131 0.321 1.00 73.69 141 PHE A CA 1
ATOM 1114 C C . PHE A 1 141 ? 5.749 7.134 0.978 1.00 73.69 141 PHE A C 1
ATOM 1116 O O . PHE A 1 141 ? 6.163 6.385 1.861 1.00 73.69 141 PHE A O 1
ATOM 1123 N N . ALA A 1 142 ? 4.496 7.071 0.518 1.00 77.38 142 ALA A N 1
ATOM 1124 C CA . ALA A 1 142 ? 3.548 6.054 0.959 1.00 77.38 142 ALA A CA 1
ATOM 1125 C C . ALA A 1 142 ? 4.076 4.643 0.653 1.00 77.38 142 ALA A C 1
ATOM 1127 O O . ALA A 1 142 ? 4.067 3.783 1.528 1.00 77.38 142 ALA A O 1
ATOM 1128 N N . MET A 1 143 ? 4.633 4.419 -0.540 1.00 79.25 143 MET A N 1
ATOM 1129 C CA . MET A 1 143 ? 5.253 3.141 -0.902 1.00 79.25 143 MET A CA 1
ATOM 1130 C C . MET A 1 143 ? 6.384 2.755 0.064 1.00 79.25 143 MET A C 1
ATOM 1132 O O . MET A 1 143 ? 6.402 1.639 0.583 1.00 79.25 143 MET A O 1
ATOM 1136 N N . MET A 1 144 ? 7.299 3.687 0.357 1.00 80.38 144 MET A N 1
ATOM 1137 C CA . MET A 1 144 ? 8.405 3.462 1.297 1.00 80.38 144 MET A CA 1
ATOM 1138 C C . MET A 1 144 ? 7.911 3.119 2.707 1.00 80.38 144 MET A C 1
ATOM 1140 O O . MET A 1 144 ? 8.438 2.208 3.348 1.00 80.38 144 MET A O 1
ATOM 1144 N N . LEU A 1 145 ? 6.863 3.800 3.180 1.00 80.12 145 LEU A N 1
ATOM 1145 C CA . LEU A 1 145 ? 6.225 3.490 4.461 1.00 80.12 145 LEU A CA 1
ATOM 1146 C C . LEU A 1 145 ? 5.590 2.093 4.470 1.00 80.12 145 LEU A C 1
ATOM 1148 O O . LEU A 1 145 ? 5.659 1.403 5.487 1.00 80.12 145 LEU A O 1
ATOM 1152 N N . GLY A 1 146 ? 5.011 1.650 3.352 1.00 79.56 146 GLY A N 1
ATO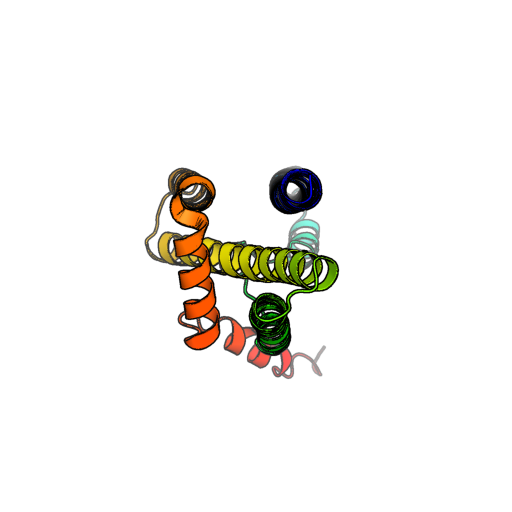M 1153 C CA . GLY A 1 146 ? 4.492 0.291 3.207 1.00 79.56 146 GLY A CA 1
ATOM 1154 C C . GLY A 1 146 ? 5.586 -0.774 3.234 1.00 79.56 146 GLY A C 1
ATOM 1155 O O . GLY A 1 146 ? 5.432 -1.799 3.896 1.00 79.56 146 GLY A O 1
ATOM 1156 N N . ILE A 1 147 ? 6.723 -0.521 2.579 1.00 81.50 147 ILE A N 1
ATOM 1157 C CA . ILE A 1 147 ? 7.894 -1.412 2.632 1.00 81.50 147 ILE A CA 1
ATOM 1158 C C . ILE A 1 147 ? 8.423 -1.502 4.070 1.00 81.50 147 ILE A C 1
ATOM 1160 O O . ILE A 1 147 ? 8.693 -2.596 4.571 1.00 81.50 147 ILE A O 1
ATOM 1164 N N . PHE A 1 148 ? 8.512 -0.368 4.767 1.00 81.62 148 PHE A N 1
ATOM 1165 C CA . PHE A 1 148 ? 8.910 -0.326 6.172 1.00 81.62 148 PHE A CA 1
ATOM 1166 C C . PHE A 1 148 ? 7.954 -1.128 7.071 1.00 81.62 148 PHE A C 1
ATOM 1168 O O . PHE A 1 148 ? 8.410 -1.902 7.917 1.00 81.62 148 PHE A O 1
ATOM 1175 N N . ASP A 1 149 ? 6.641 -1.005 6.859 1.00 77.75 149 ASP A N 1
ATOM 1176 C CA . ASP A 1 149 ? 5.626 -1.803 7.559 1.00 77.75 149 ASP A CA 1
ATOM 1177 C C . ASP A 1 149 ? 5.772 -3.313 7.294 1.00 77.75 149 ASP A C 1
ATOM 1179 O O . ASP A 1 149 ? 5.599 -4.146 8.190 1.00 77.75 149 ASP A O 1
ATOM 1183 N N . GLN A 1 150 ? 6.139 -3.696 6.070 1.00 79.06 150 GLN A N 1
ATOM 1184 C CA . GLN A 1 150 ? 6.383 -5.092 5.711 1.00 79.06 150 GLN A CA 1
ATOM 1185 C C . GLN A 1 150 ? 7.607 -5.685 6.420 1.00 79.06 150 GLN A C 1
ATOM 1187 O O . GLN A 1 150 ? 7.562 -6.845 6.835 1.00 79.06 150 GLN A O 1
ATOM 1192 N N . LEU A 1 151 ? 8.676 -4.901 6.580 1.00 78.12 151 LEU A N 1
ATOM 1193 C CA . LEU A 1 151 ? 9.936 -5.358 7.174 1.00 78.12 151 LEU A CA 1
ATOM 1194 C C . LEU A 1 151 ? 9.912 -5.349 8.706 1.00 78.12 151 LEU A C 1
ATOM 1196 O O . LEU A 1 151 ? 10.282 -6.342 9.331 1.00 78.12 151 LEU A O 1
ATOM 1200 N N . ARG A 1 152 ? 9.483 -4.238 9.319 1.00 74.19 152 ARG A N 1
ATOM 1201 C CA . ARG A 1 152 ? 9.516 -4.071 10.782 1.00 74.19 152 ARG A CA 1
ATOM 1202 C C . ARG A 1 152 ? 8.240 -4.495 11.493 1.00 74.19 152 ARG A C 1
ATOM 1204 O O . ARG A 1 152 ? 8.305 -4.747 12.691 1.00 74.19 152 ARG A O 1
ATOM 1211 N N . ASP A 1 153 ? 7.113 -4.568 10.787 1.00 75.25 153 ASP A N 1
ATOM 1212 C CA . ASP A 1 153 ? 5.800 -4.883 11.367 1.00 75.25 153 ASP A CA 1
ATOM 1213 C C . ASP A 1 153 ? 5.509 -4.107 12.674 1.00 75.25 153 ASP A C 1
ATOM 1215 O O . ASP A 1 153 ? 5.229 -4.703 13.720 1.00 75.25 153 ASP A O 1
ATOM 1219 N N . PRO A 1 154 ? 5.609 -2.762 12.661 1.00 69.56 154 PRO A N 1
ATOM 1220 C CA . PRO A 1 154 ? 5.491 -1.941 13.870 1.00 69.56 154 PRO A CA 1
ATOM 1221 C C . PRO A 1 154 ? 4.124 -2.074 14.552 1.00 69.56 154 PRO A C 1
ATOM 1223 O O . PRO A 1 154 ? 3.987 -1.795 15.740 1.00 69.56 154 PRO A O 1
ATOM 1226 N N . ARG A 1 155 ? 3.109 -2.508 13.805 1.00 65.88 155 ARG A N 1
ATOM 1227 C CA . ARG A 1 155 ? 1.735 -2.668 14.283 1.00 65.88 155 ARG A CA 1
ATOM 1228 C C . ARG A 1 155 ? 1.471 -4.027 14.910 1.00 65.88 155 ARG A C 1
ATOM 1230 O O . ARG A 1 155 ? 0.426 -4.196 15.524 1.00 65.88 155 ARG A O 1
ATOM 1237 N N . LYS A 1 156 ? 2.380 -4.993 14.721 1.00 71.81 156 LYS A N 1
ATOM 1238 C CA . LYS A 1 156 ? 2.246 -6.392 15.160 1.00 71.81 156 LYS A CA 1
ATOM 1239 C C . LYS A 1 156 ? 0.939 -7.069 14.708 1.00 71.81 156 LYS A C 1
ATOM 1241 O O . LYS A 1 156 ? 0.591 -8.122 15.241 1.00 71.81 156 LYS A O 1
ATOM 1246 N N . LEU A 1 157 ? 0.252 -6.523 13.697 1.00 65.44 157 LEU A N 1
ATOM 1247 C CA . LEU A 1 157 ? -1.035 -7.030 13.199 1.00 65.44 157 LEU A CA 1
ATOM 1248 C C . LEU A 1 157 ? -0.904 -8.467 12.679 1.00 65.44 157 LEU A C 1
ATOM 1250 O O . LEU A 1 157 ? -1.821 -9.267 12.824 1.00 65.44 157 LEU A O 1
ATOM 1254 N N . ARG A 1 158 ? 0.269 -8.829 12.140 1.00 66.38 158 ARG A N 1
ATOM 1255 C CA . ARG A 1 158 ? 0.522 -10.177 11.611 1.00 66.38 158 ARG A CA 1
ATOM 1256 C C . ARG A 1 158 ? 0.697 -11.246 12.691 1.00 66.38 158 ARG A C 1
ATOM 1258 O O . ARG A 1 158 ? 0.632 -12.425 12.366 1.00 66.38 158 ARG A O 1
ATOM 1265 N N . LYS A 1 159 ? 0.968 -10.861 13.946 1.00 60.22 159 LYS A N 1
ATOM 1266 C CA . LYS A 1 159 ? 1.094 -11.808 15.069 1.00 60.22 159 LYS A CA 1
ATOM 1267 C C . LYS A 1 159 ? -0.258 -12.140 15.702 1.00 60.22 159 LYS A C 1
ATOM 1269 O O . LYS A 1 159 ? -0.435 -13.278 16.109 1.00 60.22 159 LYS A O 1
ATOM 1274 N N . GLN A 1 160 ? -1.189 -11.184 15.741 1.00 56.69 160 GLN A N 1
ATOM 1275 C CA . GLN A 1 160 ? -2.522 -11.383 16.329 1.00 56.69 160 GLN A CA 1
ATOM 1276 C C . GLN A 1 160 ? -3.369 -12.388 15.533 1.00 56.69 160 GLN A C 1
ATOM 1278 O O . GLN A 1 160 ? -3.964 -13.281 16.115 1.00 56.69 160 GLN A O 1
ATOM 1283 N N . ILE A 1 161 ? -3.336 -12.336 14.198 1.00 55.34 161 ILE A N 1
ATOM 1284 C CA . ILE A 1 161 ? -4.124 -13.271 13.373 1.00 55.34 161 ILE A CA 1
ATOM 1285 C C . ILE A 1 161 ? -3.640 -14.723 13.483 1.00 55.34 161 ILE A C 1
ATOM 1287 O O . ILE A 1 161 ? -4.455 -15.638 13.457 1.00 55.34 161 ILE A O 1
ATOM 1291 N N . ASN A 1 162 ? -2.335 -14.951 13.654 1.00 50.78 162 ASN A N 1
ATOM 1292 C CA . ASN A 1 162 ? -1.837 -16.306 13.894 1.00 50.78 162 ASN A CA 1
ATOM 1293 C C . ASN A 1 162 ? -2.198 -16.806 15.304 1.00 50.78 162 ASN A C 1
ATOM 1295 O O . ASN A 1 162 ? -2.454 -17.990 15.452 1.00 50.78 162 ASN A O 1
ATOM 1299 N N . SER A 1 163 ? -2.260 -15.936 16.324 1.00 50.06 163 SER A N 1
ATOM 1300 C CA . SER A 1 163 ? -2.675 -16.363 17.671 1.00 50.06 163 SER A CA 1
ATOM 1301 C C . SER A 1 163 ? -4.169 -16.653 17.776 1.00 50.06 163 SER A C 1
ATOM 1303 O O . SER A 1 163 ? -4.544 -17.550 18.520 1.00 50.06 163 SER A O 1
ATOM 1305 N N . ASP A 1 164 ? -5.010 -15.929 17.034 1.00 49.41 164 ASP A N 1
ATOM 1306 C CA . ASP A 1 164 ? -6.454 -16.191 17.000 1.00 49.41 164 ASP A CA 1
ATOM 1307 C C . ASP A 1 164 ? -6.763 -17.474 16.210 1.00 49.41 164 ASP A C 1
ATOM 1309 O O . ASP A 1 164 ? -7.627 -18.249 16.611 1.00 49.41 164 ASP A O 1
ATOM 1313 N N . ALA A 1 165 ? -6.005 -17.758 15.142 1.00 50.72 165 ALA A N 1
ATOM 1314 C CA . ALA A 1 165 ? -6.111 -19.009 14.384 1.00 50.72 165 ALA A CA 1
ATOM 1315 C C . ALA A 1 165 ? -5.578 -20.244 15.141 1.00 50.72 165 ALA A C 1
ATOM 1317 O O . ALA A 1 165 ? -6.067 -21.347 14.912 1.00 50.72 165 ALA A O 1
ATOM 1318 N N . ASP A 1 166 ? -4.606 -20.057 16.040 1.00 46.03 166 ASP A N 1
ATOM 1319 C CA . ASP A 1 166 ? -4.063 -21.109 16.915 1.00 46.03 166 ASP A CA 1
ATOM 1320 C C . ASP A 1 166 ? -4.775 -21.177 18.277 1.00 46.03 166 ASP A C 1
ATOM 1322 O O . ASP A 1 166 ? -4.420 -22.003 19.123 1.00 46.03 166 ASP A O 1
ATOM 1326 N N . SER A 1 167 ? -5.778 -20.325 18.520 1.00 45.41 167 SER A N 1
ATOM 1327 C CA . SER A 1 167 ? -6.602 -20.438 19.717 1.00 45.41 167 SER A CA 1
ATOM 1328 C C . SER A 1 167 ? -7.502 -21.675 19.575 1.00 45.41 167 SER A C 1
ATOM 1330 O O . SER A 1 167 ? -8.289 -21.761 18.630 1.00 45.41 167 SER A O 1
ATOM 1332 N N . PRO A 1 168 ? -7.402 -22.672 20.474 1.00 46.03 168 PRO A N 1
ATOM 1333 C CA . PRO A 1 168 ? -8.304 -23.811 20.476 1.00 46.03 168 PRO A CA 1
ATOM 1334 C C . PRO A 1 168 ? -9.639 -23.351 21.068 1.00 46.03 168 PRO A C 1
ATOM 1336 O O . PRO A 1 168 ? -9.975 -23.689 22.202 1.00 46.03 168 PRO A O 1
ATOM 1339 N N . LEU A 1 169 ? -10.378 -22.515 20.343 1.00 53.34 169 LEU A N 1
ATOM 1340 C CA . LEU A 1 169 ? -11.749 -22.199 20.707 1.00 53.34 169 LEU A CA 1
ATOM 1341 C C . LEU A 1 169 ? -12.639 -23.394 20.344 1.00 53.34 169 LEU A C 1
ATOM 1343 O O . LEU A 1 169 ? -12.629 -23.894 19.222 1.00 53.34 169 LEU A O 1
ATOM 1347 N N . ASP A 1 170 ? -13.395 -23.832 21.347 1.00 52.28 170 ASP A N 1
ATOM 1348 C CA . ASP A 1 170 ? -14.623 -24.615 21.227 1.00 52.28 170 ASP A CA 1
ATOM 1349 C C . ASP A 1 170 ? -14.550 -26.078 20.767 1.00 52.28 170 ASP A C 1
ATOM 1351 O O . ASP A 1 170 ? -15.137 -26.493 19.775 1.00 52.28 170 ASP A O 1
ATOM 1355 N N . ARG A 1 171 ? -13.991 -26.934 21.635 1.00 51.22 171 ARG A N 1
ATOM 1356 C CA . ARG A 1 171 ? -14.561 -28.283 21.887 1.00 51.22 171 ARG A CA 1
ATOM 1357 C C . ARG A 1 171 ? -15.512 -28.299 23.096 1.00 51.22 171 ARG A C 1
ATOM 1359 O O . ARG A 1 171 ? -15.634 -29.319 23.774 1.00 51.22 171 ARG A O 1
ATOM 1366 N N . ARG A 1 172 ? -16.118 -27.160 23.434 1.00 47.25 172 ARG A N 1
ATOM 1367 C CA . ARG A 1 172 ? -17.109 -27.042 24.513 1.00 47.25 172 ARG A CA 1
ATOM 1368 C C . ARG A 1 172 ? -18.258 -26.118 24.104 1.00 47.25 172 ARG A C 1
ATOM 1370 O O . ARG A 1 172 ? -18.536 -25.145 24.793 1.00 47.25 172 ARG A O 1
ATOM 1377 N N . MET A 1 173 ? -18.927 -26.470 23.011 1.00 43.41 173 MET A N 1
ATOM 1378 C CA . MET A 1 173 ? -20.352 -26.199 22.816 1.00 43.41 173 MET A CA 1
ATOM 1379 C C . MET A 1 173 ? -21.008 -27.480 22.321 1.00 43.41 173 MET A C 1
ATOM 1381 O O . MET A 1 173 ? -20.404 -28.124 21.433 1.00 43.41 173 MET A O 1
#

pLDDT: mean 70.44, std 9.38, range [43.41, 83.75]

Mean predicted aligned error: 12.79 Å

Foldseek 3Di:
DLCCVQVVVLVVLLVVVVCVVVVVVVVLVVVVVVQVVVCVVVVDVVSVVVVVVVRDPDLLLDADALVVVVVLVVLQVQLVVLVVDPDSVSNSSSSSSVSVSLVRLLSQLLSVVLNVCVVVVHDPVVSVVVSVCCVPPPSVVSSVSSVVCSVVVPVCSNVVVVVVVVPPPDPPD

Sequence (173 aa):
DLWLRGVVPTLISSMSINLNVAGTAVALYYARRHAQRVSFKNNDDQLTHLFEHMLPPAFSQWYVPKKYGSLLWVLGGFYLLSRLSRNPTLFLAGGMMYNVFAAVYVLQGLSLVNSFQKARGAQPRTRGLTIVLLFMIASPFAMMLGIFDQLRDPRKLRKQINSDADSPLDRRM

Solvent-accessible surface area (backbone atoms only — not comparable to full-atom values): 9484 Å² total; per-residue (Å²): 118,71,64,64,70,53,48,51,59,49,49,52,50,52,50,50,52,51,49,50,52,50,49,51,52,50,50,52,52,51,50,51,57,48,52,52,53,51,31,67,71,66,73,39,69,67,56,46,55,59,46,60,75,70,48,76,71,58,62,52,71,47,70,77,56,70,77,56,48,55,52,39,50,51,34,45,48,47,22,56,56,17,68,75,46,91,47,69,67,49,36,52,53,16,52,54,36,34,48,54,39,44,52,54,24,23,52,31,12,42,15,49,52,45,34,53,39,52,77,70,67,55,55,73,68,61,49,54,50,50,48,52,48,38,56,75,76,34,38,72,58,24,22,53,44,13,50,48,44,68,75,67,42,86,78,49,64,80,56,53,59,54,52,61,72,68,47,88,76,72,97,79,124

Radius of gyration: 19.77 Å; Cα contacts (8 Å, |Δi|>4): 122; chains: 1; bounding box: 53×43×57 Å